Protein AF-A0A6B9FXV1-F1 (afdb_monomer_lite)

Foldseek 3Di:
DQDQDDDPPDPDRQDDDPDRPDRPLVSVCVVLVHDSVQQVVVCVVPHNVVSVVVRSVVVVVVD

Structure (mmCIF, N/CA/C/O backbone):
data_AF-A0A6B9FXV1-F1
#
_entry.id   AF-A0A6B9FXV1-F1
#
loop_
_atom_site.group_PDB
_atom_site.id
_atom_site.type_symbol
_atom_site.label_atom_id
_atom_site.label_alt_id
_atom_site.label_comp_id
_atom_site.label_asym_id
_atom_site.label_entity_id
_atom_site.label_seq_id
_atom_site.pdbx_PDB_ins_code
_atom_site.Cartn_x
_atom_site.Cartn_y
_atom_site.Cartn_z
_atom_site.occupancy
_atom_site.B_iso_or_equiv
_atom_site.auth_seq_id
_atom_site.auth_comp_id
_atom_site.auth_asym_id
_atom_site.auth_atom_id
_atom_site.pdbx_PDB_model_num
ATOM 1 N N . MET A 1 1 ? 10.682 -10.845 -12.403 1.00 39.41 1 MET A N 1
ATOM 2 C CA . MET A 1 1 ? 10.463 -11.663 -11.183 1.00 39.41 1 MET A CA 1
ATOM 3 C C . MET A 1 1 ? 9.011 -11.463 -10.748 1.00 39.41 1 MET A C 1
ATOM 5 O O . MET A 1 1 ? 8.590 -10.319 -10.704 1.00 39.41 1 MET A O 1
ATOM 9 N N . LYS A 1 2 ? 8.207 -12.518 -10.523 1.00 40.31 2 LYS A N 1
ATOM 10 C CA . LYS A 1 2 ? 6.782 -12.380 -10.137 1.00 40.31 2 LYS A CA 1
ATOM 11 C C . LYS A 1 2 ? 6.687 -11.996 -8.655 1.00 40.31 2 LYS A C 1
ATOM 13 O O . LYS A 1 2 ? 6.892 -12.850 -7.802 1.00 40.31 2 LYS A O 1
ATOM 18 N N . ILE A 1 3 ? 6.382 -10.735 -8.354 1.00 49.28 3 ILE A N 1
ATOM 19 C CA . ILE A 1 3 ? 6.109 -10.286 -6.982 1.00 49.28 3 ILE A CA 1
ATOM 20 C C . ILE A 1 3 ? 4.592 -10.304 -6.786 1.00 49.28 3 ILE A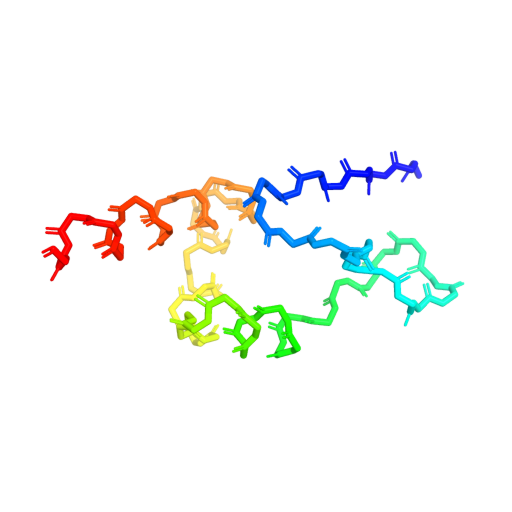 C 1
ATOM 22 O O . ILE A 1 3 ? 3.877 -9.441 -7.286 1.00 49.28 3 ILE A O 1
ATOM 26 N N . GLN A 1 4 ? 4.089 -11.324 -6.092 1.00 48.53 4 GLN A N 1
ATOM 27 C CA . GLN A 1 4 ? 2.693 -11.381 -5.662 1.00 48.53 4 GLN A CA 1
ATOM 28 C C . GLN A 1 4 ? 2.578 -10.699 -4.297 1.00 48.53 4 GLN A C 1
ATOM 30 O O . GLN A 1 4 ? 3.037 -11.237 -3.293 1.00 48.53 4 GLN A O 1
ATOM 35 N N . ILE A 1 5 ? 1.964 -9.515 -4.251 1.00 57.16 5 ILE A N 1
ATOM 36 C CA . ILE A 1 5 ? 1.629 -8.860 -2.981 1.00 57.16 5 ILE A CA 1
ATOM 37 C C . ILE A 1 5 ? 0.234 -9.335 -2.572 1.00 57.16 5 ILE A C 1
ATOM 39 O O . ILE A 1 5 ? -0.766 -8.916 -3.155 1.00 57.16 5 ILE A O 1
ATOM 43 N N . ASN A 1 6 ? 0.169 -10.231 -1.587 1.00 54.56 6 ASN A N 1
ATOM 44 C CA . ASN A 1 6 ? -1.088 -10.665 -0.987 1.00 54.56 6 ASN A CA 1
ATOM 45 C C . ASN A 1 6 ? -1.460 -9.688 0.140 1.00 54.56 6 ASN A C 1
ATOM 47 O O . ASN A 1 6 ? -0.821 -9.693 1.191 1.00 54.56 6 ASN A O 1
ATOM 51 N N . ILE A 1 7 ? -2.443 -8.814 -0.092 1.00 57.91 7 ILE A N 1
ATOM 52 C CA . ILE A 1 7 ? -2.918 -7.846 0.908 1.00 57.91 7 ILE A CA 1
ATOM 53 C C . ILE A 1 7 ? -4.139 -8.449 1.626 1.00 57.91 7 ILE A C 1
ATOM 55 O O . ILE A 1 7 ? -5.175 -8.638 0.984 1.00 57.91 7 ILE A O 1
ATOM 59 N N . PRO A 1 8 ? -4.063 -8.743 2.940 1.00 47.91 8 PRO A N 1
ATOM 60 C CA . PRO A 1 8 ? -5.195 -9.273 3.697 1.00 47.91 8 PRO A CA 1
ATOM 61 C C . PRO A 1 8 ? -6.380 -8.295 3.673 1.00 47.91 8 PRO A C 1
ATOM 63 O O . PRO A 1 8 ? -6.223 -7.128 4.024 1.00 47.91 8 PRO A O 1
ATOM 66 N N . GLY A 1 9 ? -7.560 -8.767 3.257 1.00 60.19 9 GLY A N 1
ATOM 67 C CA . GLY A 1 9 ? -8.795 -7.970 3.192 1.00 60.19 9 GLY A CA 1
ATOM 68 C C . GLY A 1 9 ? -9.158 -7.421 1.805 1.00 60.19 9 GLY A C 1
ATOM 69 O O . GLY A 1 9 ? -10.253 -6.890 1.638 1.00 60.19 9 GLY A O 1
ATOM 70 N N . MET A 1 10 ? -8.301 -7.588 0.793 1.00 55.59 10 MET A N 1
ATOM 71 C CA . MET A 1 10 ? -8.650 -7.324 -0.607 1.00 55.59 10 MET A CA 1
ATOM 72 C C . MET A 1 10 ? -8.955 -8.644 -1.327 1.00 55.59 10 MET A C 1
ATOM 74 O O . MET A 1 10 ? -8.047 -9.385 -1.683 1.00 55.59 10 MET A O 1
ATOM 78 N N . ASN A 1 11 ? -10.237 -8.921 -1.592 1.00 54.78 11 ASN A N 1
ATOM 79 C CA . ASN A 1 11 ? -10.697 -10.096 -2.360 1.00 54.78 11 ASN A CA 1
ATOM 80 C C . ASN A 1 11 ? -10.388 -10.021 -3.872 1.00 54.78 11 ASN A C 1
ATOM 82 O O . ASN A 1 11 ? -10.913 -10.809 -4.654 1.00 54.78 11 ASN A O 1
ATOM 86 N N . VAL A 1 12 ? -9.555 -9.071 -4.303 1.00 51.84 12 VAL A N 1
ATOM 87 C CA . VAL A 1 12 ? -9.158 -8.899 -5.703 1.00 51.84 12 VAL A CA 1
ATOM 88 C C . VAL A 1 12 ? -7.636 -8.783 -5.747 1.00 51.84 12 VAL A C 1
ATOM 90 O O . VAL A 1 12 ? -7.085 -7.944 -5.026 1.00 51.84 12 VAL A O 1
ATOM 93 N N . PRO A 1 13 ? -6.934 -9.589 -6.567 1.00 49.94 13 PRO A N 1
ATOM 94 C CA . PRO A 1 13 ? -5.505 -9.406 -6.766 1.00 49.94 13 PRO A CA 1
ATOM 95 C C . PRO A 1 13 ? -5.271 -7.986 -7.283 1.00 49.94 13 PRO A C 1
ATOM 97 O O . PRO A 1 13 ? -5.845 -7.579 -8.291 1.00 49.94 13 PRO A O 1
ATOM 100 N N . ALA A 1 14 ? -4.444 -7.219 -6.576 1.00 54.62 14 ALA A N 1
ATOM 101 C CA . ALA A 1 14 ? -4.148 -5.821 -6.877 1.00 54.62 14 ALA A CA 1
ATOM 102 C C . ALA A 1 14 ? -3.261 -5.662 -8.130 1.00 54.62 14 ALA A C 1
ATOM 104 O O . ALA A 1 14 ? -2.282 -4.928 -8.092 1.00 54.62 14 ALA A O 1
ATOM 105 N N . PHE A 1 15 ? -3.535 -6.384 -9.222 1.00 50.44 15 PHE A N 1
ATOM 106 C CA . PHE A 1 15 ? -2.674 -6.420 -10.403 1.00 50.44 15 PHE A CA 1
ATOM 107 C C . PHE A 1 15 ? -3.479 -6.696 -11.678 1.00 50.44 15 PHE A C 1
ATOM 109 O O . PHE A 1 15 ? -3.765 -7.843 -12.006 1.00 50.44 15 PHE A O 1
ATOM 116 N N . VAL A 1 16 ? -3.783 -5.641 -12.437 1.00 45.00 16 VAL A N 1
ATOM 117 C CA . VAL A 1 16 ? -3.991 -5.739 -13.889 1.00 45.00 16 VAL A CA 1
ATOM 118 C C . VAL A 1 16 ? -3.167 -4.635 -14.537 1.00 45.00 16 VAL A C 1
ATOM 120 O O . VAL A 1 16 ? -3.628 -3.520 -14.757 1.00 45.00 16 VAL A O 1
ATOM 123 N N . SER A 1 17 ? -1.901 -4.937 -14.782 1.00 41.34 17 SER A N 1
ATOM 124 C CA . SER A 1 17 ? -1.120 -4.281 -15.821 1.00 41.34 17 SER A CA 1
ATOM 125 C C . SER A 1 17 ? -0.180 -5.340 -16.369 1.00 41.34 17 SER A C 1
ATOM 127 O O . SER A 1 17 ? 0.498 -6.016 -15.597 1.00 41.34 17 SER A O 1
ATOM 129 N N . CYS A 1 18 ? -0.183 -5.521 -17.685 1.00 44.09 18 CYS A N 1
ATOM 130 C CA . CYS A 1 18 ? 0.590 -6.527 -18.414 1.00 44.09 18 CYS A CA 1
ATOM 131 C C . CYS A 1 18 ? 2.116 -6.294 -18.389 1.00 44.09 18 CYS A C 1
ATOM 133 O O . CYS A 1 18 ? 2.820 -6.885 -19.197 1.00 44.09 18 CYS A O 1
ATOM 135 N N . ASP A 1 19 ? 2.625 -5.499 -17.445 1.00 42.22 19 ASP A N 1
ATOM 136 C CA . ASP A 1 19 ? 4.048 -5.289 -17.195 1.00 42.22 19 ASP A CA 1
ATOM 137 C C . ASP A 1 19 ? 4.354 -5.568 -15.715 1.00 42.22 19 ASP A C 1
ATOM 139 O O . ASP A 1 19 ? 3.822 -4.879 -14.839 1.00 42.22 19 ASP A O 1
ATOM 143 N N . PRO A 1 20 ? 5.208 -6.558 -15.401 1.00 46.16 20 PRO A N 1
ATOM 144 C CA . PRO A 1 20 ? 5.519 -6.951 -14.027 1.00 46.16 20 PRO A CA 1
ATOM 145 C C . PRO A 1 20 ? 6.276 -5.889 -13.207 1.00 46.16 20 PRO A C 1
ATOM 147 O O . PRO A 1 20 ? 6.475 -6.105 -12.014 1.00 46.16 20 PRO A O 1
ATOM 150 N N . ASP A 1 21 ? 6.654 -4.751 -13.799 1.00 49.69 21 ASP A N 1
ATOM 151 C CA . ASP A 1 21 ? 7.505 -3.738 -13.161 1.00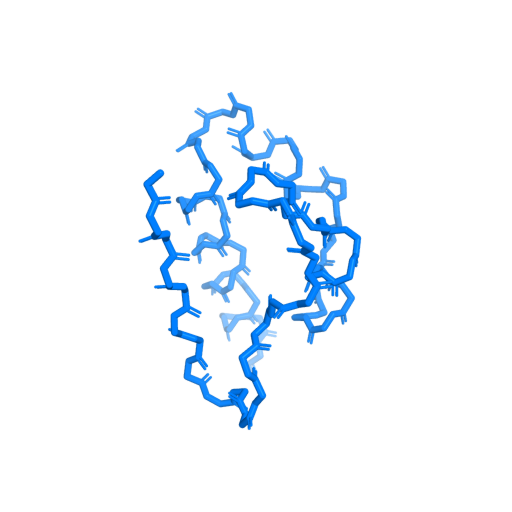 49.69 21 ASP A CA 1
ATOM 152 C C . ASP A 1 21 ? 6.804 -2.398 -12.855 1.00 49.69 21 ASP A C 1
ATOM 154 O O . ASP A 1 21 ? 7.403 -1.521 -12.230 1.00 49.69 21 ASP A O 1
ATOM 158 N N . VAL A 1 22 ? 5.531 -2.207 -13.233 1.00 55.22 22 VAL A N 1
ATOM 159 C CA . VAL A 1 22 ? 4.842 -0.913 -13.045 1.00 55.22 22 VAL A CA 1
ATOM 160 C C . VAL A 1 22 ? 3.675 -1.042 -12.069 1.00 55.22 22 VAL A C 1
ATOM 162 O O . VAL A 1 22 ? 2.514 -1.189 -12.448 1.00 55.22 22 VAL A O 1
ATOM 165 N N . ILE A 1 23 ? 3.970 -0.929 -10.771 1.00 67.75 23 ILE A N 1
ATOM 166 C CA . ILE A 1 23 ? 2.929 -0.719 -9.760 1.00 67.75 23 ILE A CA 1
ATOM 167 C C . ILE A 1 23 ? 2.283 0.645 -10.026 1.00 67.75 23 ILE A C 1
ATOM 169 O O . ILE A 1 23 ? 2.926 1.693 -9.901 1.00 67.75 23 ILE A O 1
ATOM 173 N N . ASN A 1 24 ? 0.986 0.657 -10.346 1.00 76.12 24 ASN A N 1
ATOM 174 C CA . ASN A 1 24 ? 0.215 1.895 -10.408 1.00 76.12 24 ASN A CA 1
ATOM 175 C C . ASN A 1 24 ? 0.009 2.441 -8.984 1.00 76.12 24 ASN A C 1
ATOM 177 O O . ASN A 1 24 ? -1.012 2.198 -8.335 1.00 76.12 24 ASN A O 1
ATOM 181 N N . ARG A 1 25 ? 1.006 3.193 -8.502 1.00 75.44 25 ARG A N 1
ATOM 182 C CA . ARG A 1 25 ? 1.052 3.793 -7.158 1.00 75.44 25 ARG A CA 1
ATOM 183 C C . ARG A 1 25 ? -0.202 4.595 -6.836 1.00 75.44 25 ARG A C 1
ATOM 185 O O . ARG A 1 25 ? -0.735 4.478 -5.741 1.00 75.44 25 ARG A O 1
ATOM 192 N N . LYS A 1 26 ? -0.724 5.347 -7.809 1.00 77.06 26 LYS A N 1
ATOM 193 C CA . LYS A 1 26 ? -1.937 6.153 -7.632 1.00 77.06 26 LYS A CA 1
ATOM 194 C C . LYS A 1 26 ? -3.155 5.271 -7.341 1.00 77.06 26 LYS A C 1
ATOM 196 O O . LYS A 1 26 ? -3.895 5.557 -6.403 1.00 77.06 26 LYS A O 1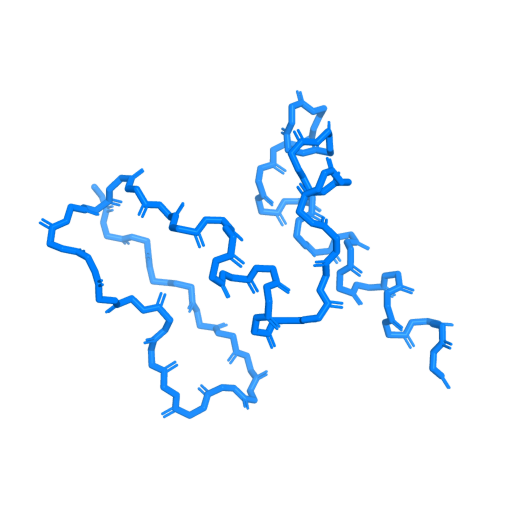
ATOM 201 N N . SER A 1 27 ? -3.325 4.183 -8.095 1.00 80.56 27 SER A N 1
ATOM 202 C CA . SER A 1 27 ? -4.408 3.214 -7.877 1.00 80.56 27 SER A CA 1
ATOM 203 C C . SER A 1 27 ? -4.268 2.487 -6.538 1.00 80.56 27 SER A C 1
ATOM 205 O O . SER A 1 27 ? -5.250 2.325 -5.811 1.00 80.56 27 SER A O 1
ATOM 207 N N . LEU A 1 28 ? -3.044 2.090 -6.181 1.00 83.06 28 LEU A N 1
ATOM 208 C CA . LEU A 1 28 ? -2.751 1.419 -4.915 1.00 83.06 28 LEU A CA 1
ATOM 209 C C . LEU A 1 28 ? -3.050 2.327 -3.717 1.00 83.06 28 LEU A C 1
ATOM 211 O O . LEU A 1 28 ? -3.782 1.940 -2.809 1.00 83.06 28 LEU A O 1
ATOM 215 N N . CYS A 1 29 ? -2.528 3.554 -3.734 1.00 84.75 29 CYS A N 1
ATOM 216 C CA . CYS A 1 29 ? -2.770 4.548 -2.696 1.00 84.75 29 CYS A CA 1
ATOM 217 C C . CYS A 1 29 ? -4.258 4.873 -2.550 1.00 84.75 29 CYS A C 1
ATOM 219 O O . CYS A 1 29 ? -4.747 4.933 -1.426 1.00 84.75 29 CYS A O 1
ATOM 221 N N . SER A 1 30 ? -4.995 5.009 -3.658 1.00 83.44 30 SER A N 1
ATOM 222 C CA . SER A 1 30 ? -6.445 5.231 -3.620 1.00 83.44 30 SER A CA 1
ATOM 223 C C . SER A 1 30 ? -7.189 4.056 -2.982 1.00 83.44 30 SER A C 1
ATOM 225 O O . SER A 1 30 ? -8.068 4.274 -2.154 1.00 83.44 30 SER A O 1
ATOM 227 N N . SER A 1 31 ? -6.812 2.817 -3.316 1.00 84.19 31 SER A N 1
ATOM 228 C CA . SER A 1 31 ? -7.466 1.606 -2.792 1.00 84.19 31 SER A CA 1
ATOM 229 C C . SER A 1 31 ? -7.194 1.409 -1.299 1.00 84.19 31 SER A C 1
ATOM 231 O O . SER A 1 31 ? -8.077 1.023 -0.541 1.00 84.19 31 SER A O 1
ATOM 233 N N . LEU A 1 32 ? -5.975 1.724 -0.858 1.00 83.81 32 LEU A N 1
ATOM 234 C CA . LEU A 1 32 ? -5.562 1.611 0.541 1.00 83.81 32 LEU A CA 1
ATOM 235 C C . LEU A 1 32 ? -5.895 2.859 1.370 1.00 83.81 32 LEU A C 1
ATOM 237 O O . LEU A 1 32 ? -5.638 2.878 2.576 1.00 83.81 32 LEU A O 1
ATOM 241 N N . GLY A 1 33 ? -6.450 3.910 0.756 1.00 85.94 33 GLY A N 1
ATOM 242 C CA . GLY A 1 33 ? -6.682 5.217 1.375 1.00 85.94 33 GLY A CA 1
ATOM 243 C C . GLY A 1 33 ? -5.411 5.786 2.008 1.00 85.94 33 GLY A C 1
ATOM 244 O O . GLY A 1 33 ? -5.425 6.150 3.186 1.00 85.94 33 GLY A O 1
ATOM 245 N N . LEU A 1 34 ? -4.312 5.756 1.256 1.00 87.25 34 LEU A N 1
ATOM 246 C CA . LEU A 1 34 ? -2.992 6.270 1.613 1.00 87.25 34 LEU A CA 1
ATOM 247 C C . LEU A 1 34 ? -2.653 7.482 0.742 1.00 87.25 34 LEU A C 1
ATOM 249 O O . LEU A 1 34 ? -3.086 7.582 -0.403 1.00 87.25 34 LEU A O 1
ATOM 253 N N . ASP A 1 35 ? -1.827 8.385 1.266 1.00 89.62 35 ASP A N 1
ATOM 254 C CA . ASP A 1 35 ? -1.321 9.518 0.493 1.00 89.62 35 ASP A CA 1
ATOM 255 C C . ASP A 1 35 ? -0.174 9.095 -0.443 1.00 89.62 35 ASP A C 1
ATOM 257 O O . ASP A 1 35 ? 0.888 8.650 -0.000 1.00 89.62 35 ASP A O 1
ATOM 261 N N . ASN A 1 36 ? -0.379 9.277 -1.748 1.00 87.50 36 ASN A N 1
ATOM 262 C CA . ASN A 1 36 ? 0.596 8.930 -2.782 1.00 87.50 36 ASN A CA 1
ATOM 263 C C . ASN A 1 36 ? 1.892 9.747 -2.669 1.00 87.50 36 ASN A C 1
ATOM 265 O O . ASN A 1 36 ? 2.978 9.221 -2.906 1.00 87.50 36 ASN A O 1
ATOM 269 N N . VAL A 1 37 ? 1.805 11.022 -2.274 1.00 90.19 37 VAL A N 1
ATOM 270 C CA . VAL A 1 37 ? 2.992 11.885 -2.150 1.00 90.19 37 VAL A CA 1
ATOM 271 C C . VAL A 1 37 ? 3.883 11.396 -1.008 1.00 90.19 37 VAL A C 1
ATOM 273 O O . VAL A 1 37 ? 5.096 11.238 -1.176 1.00 90.19 37 VAL A O 1
ATOM 276 N N . THR A 1 38 ? 3.280 11.087 0.141 1.00 88.56 38 THR A N 1
ATOM 277 C CA . THR A 1 38 ? 3.975 10.517 1.298 1.00 88.56 38 THR A CA 1
ATOM 278 C C . THR A 1 38 ? 4.586 9.157 0.972 1.00 88.56 38 THR A C 1
ATOM 280 O O . THR A 1 38 ? 5.741 8.931 1.341 1.00 88.56 38 THR A O 1
ATOM 283 N N . LEU A 1 39 ? 3.871 8.284 0.248 1.00 87.69 39 LEU A N 1
ATOM 284 C CA . LEU A 1 39 ? 4.401 6.979 -0.157 1.00 87.69 39 LEU A CA 1
ATOM 285 C C . LEU A 1 39 ? 5.641 7.135 -1.042 1.00 87.69 39 LEU A C 1
ATOM 287 O O . LEU A 1 39 ? 6.671 6.555 -0.721 1.00 87.69 39 LEU A O 1
ATOM 291 N N . CYS A 1 40 ? 5.592 7.982 -2.075 1.00 89.19 40 CYS A N 1
ATOM 292 C CA . CYS A 1 40 ? 6.741 8.261 -2.947 1.00 89.19 40 CYS A CA 1
ATOM 293 C C . CYS A 1 40 ? 7.950 8.820 -2.181 1.00 89.19 40 CYS A C 1
ATOM 295 O O . CYS A 1 40 ? 9.099 8.518 -2.510 1.00 89.19 40 CYS A O 1
ATOM 297 N N . ARG A 1 41 ? 7.720 9.654 -1.159 1.00 91.50 41 ARG A N 1
ATOM 298 C CA . ARG A 1 41 ? 8.804 10.205 -0.334 1.00 91.50 41 ARG A CA 1
ATOM 299 C C . ARG A 1 41 ? 9.449 9.132 0.544 1.00 91.50 41 ARG A C 1
ATOM 301 O O . ARG A 1 41 ? 10.670 9.087 0.643 1.00 91.50 41 ARG A O 1
ATOM 308 N N . LEU A 1 42 ? 8.638 8.288 1.179 1.00 89.00 42 LEU A N 1
ATOM 309 C CA . LEU A 1 42 ? 9.121 7.202 2.032 1.00 89.00 42 LEU A CA 1
ATOM 310 C C . LEU A 1 42 ? 9.791 6.101 1.207 1.00 89.00 42 LEU A C 1
ATOM 312 O O . LEU A 1 42 ? 10.848 5.616 1.590 1.00 89.00 42 LEU A O 1
ATOM 316 N N . GLU A 1 43 ? 9.237 5.763 0.046 1.00 87.25 43 GLU A N 1
ATOM 317 C CA . GLU A 1 43 ? 9.811 4.802 -0.898 1.00 87.25 43 GLU A CA 1
ATOM 318 C C . GLU A 1 43 ? 11.278 5.135 -1.209 1.00 87.25 43 GLU A C 1
ATOM 320 O O . GLU A 1 43 ? 12.137 4.264 -1.088 1.00 87.25 43 GLU A O 1
ATOM 325 N N . LYS A 1 44 ? 11.586 6.408 -1.500 1.00 88.88 44 LYS A N 1
ATOM 326 C CA . LYS A 1 44 ? 12.961 6.877 -1.754 1.00 8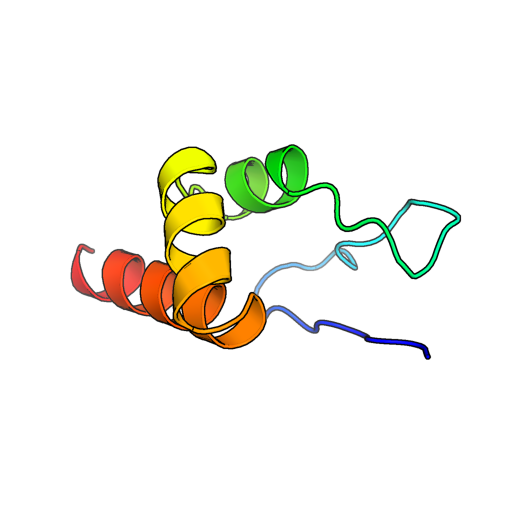8.88 44 LYS A CA 1
ATOM 327 C C . LYS A 1 44 ? 13.906 6.722 -0.559 1.00 88.88 44 LYS A C 1
ATOM 329 O O . LYS A 1 44 ? 15.110 6.629 -0.759 1.00 88.88 44 LYS A O 1
ATOM 334 N N . ALA A 1 45 ? 13.385 6.741 0.665 1.00 88.69 45 ALA A N 1
ATOM 335 C CA . ALA A 1 45 ? 14.193 6.716 1.881 1.00 88.69 45 ALA A CA 1
ATOM 336 C C . ALA A 1 45 ? 14.446 5.298 2.411 1.00 88.69 45 ALA A C 1
ATOM 338 O O . ALA A 1 45 ? 15.504 5.030 2.972 1.00 88.69 45 ALA A O 1
ATOM 339 N N . MET A 1 46 ? 13.467 4.399 2.289 1.00 89.25 46 MET A N 1
ATOM 340 C CA . MET A 1 46 ? 13.488 3.104 2.985 1.00 89.25 46 MET A CA 1
ATOM 341 C C . MET A 1 46 ? 13.004 1.920 2.138 1.00 89.25 46 MET A C 1
ATOM 343 O O . MET A 1 46 ? 12.923 0.805 2.656 1.00 89.25 46 MET A O 1
ATOM 347 N N . GLY A 1 47 ? 12.703 2.148 0.857 1.00 85.50 47 GLY A N 1
ATOM 348 C CA . GLY A 1 47 ? 12.178 1.148 -0.071 1.00 85.50 47 GLY A CA 1
ATOM 349 C C . GLY A 1 47 ? 10.650 1.053 -0.054 1.00 85.50 47 GLY A C 1
ATOM 350 O O . GLY A 1 47 ? 10.002 1.340 0.956 1.00 85.50 47 GLY A O 1
ATOM 351 N N . PHE A 1 48 ? 10.071 0.642 -1.187 1.00 81.94 48 PHE A N 1
ATOM 352 C CA . PHE A 1 48 ? 8.621 0.600 -1.414 1.00 81.94 48 PHE A CA 1
ATOM 353 C C . PHE A 1 48 ? 7.871 -0.241 -0.372 1.00 81.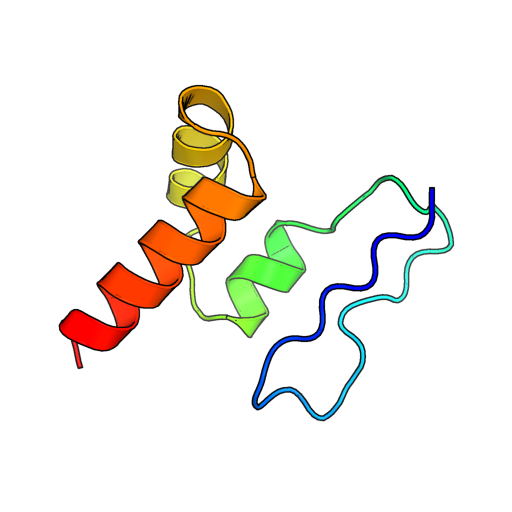94 48 PHE A C 1
ATOM 355 O O . PHE A 1 48 ? 6.935 0.243 0.260 1.00 81.94 48 PHE A O 1
ATOM 362 N N . GLU A 1 49 ? 8.312 -1.479 -0.140 1.00 84.69 49 GLU A N 1
ATOM 363 C CA . GLU A 1 49 ? 7.652 -2.403 0.790 1.00 84.69 49 GLU A CA 1
ATOM 364 C C . GLU A 1 49 ? 7.645 -1.859 2.227 1.00 84.69 49 GLU A C 1
ATOM 366 O O . GLU A 1 49 ? 6.610 -1.828 2.899 1.00 84.69 49 GLU A O 1
ATOM 371 N N . ARG A 1 50 ? 8.796 -1.354 2.686 1.00 86.56 50 ARG A N 1
ATOM 372 C CA . ARG A 1 50 ? 8.947 -0.809 4.039 1.00 86.56 50 ARG A CA 1
ATOM 373 C C . ARG A 1 50 ? 8.132 0.473 4.214 1.00 86.56 50 ARG A C 1
ATOM 375 O O . ARG A 1 50 ? 7.526 0.668 5.267 1.00 86.56 50 ARG A O 1
ATOM 382 N N . ALA A 1 51 ? 8.090 1.324 3.188 1.00 89.00 51 ALA A N 1
ATOM 383 C CA . ALA A 1 51 ? 7.276 2.534 3.160 1.00 89.00 51 ALA A CA 1
ATOM 384 C C . ALA A 1 51 ? 5.776 2.218 3.233 1.00 89.00 51 ALA A C 1
ATOM 386 O O . ALA A 1 51 ? 5.059 2.827 4.029 1.00 89.00 51 ALA A O 1
ATOM 387 N N . LEU A 1 52 ? 5.313 1.234 2.456 1.00 87.94 52 LEU A N 1
ATOM 388 C CA . LEU A 1 52 ? 3.917 0.807 2.443 1.00 87.94 52 LEU A CA 1
ATOM 389 C C . LEU A 1 52 ? 3.494 0.272 3.815 1.00 87.94 52 LEU A C 1
ATOM 391 O O . LEU A 1 52 ? 2.482 0.709 4.361 1.00 87.94 52 LEU A O 1
ATOM 395 N N . ARG A 1 53 ? 4.310 -0.602 4.416 1.00 88.12 53 ARG A N 1
ATOM 396 C CA . ARG A 1 53 ? 4.056 -1.151 5.754 1.00 88.12 53 ARG A CA 1
ATOM 397 C C . ARG A 1 53 ? 4.028 -0.066 6.828 1.00 88.12 53 ARG A C 1
ATOM 399 O O . ARG A 1 53 ? 3.091 -0.021 7.615 1.00 88.12 53 ARG A O 1
ATOM 406 N N . TYR A 1 54 ? 4.977 0.871 6.799 1.00 90.38 54 TYR A N 1
ATOM 407 C CA . TYR A 1 54 ? 4.984 2.014 7.717 1.00 90.38 54 TYR A CA 1
ATOM 408 C C . TYR A 1 54 ? 3.709 2.863 7.603 1.00 90.38 54 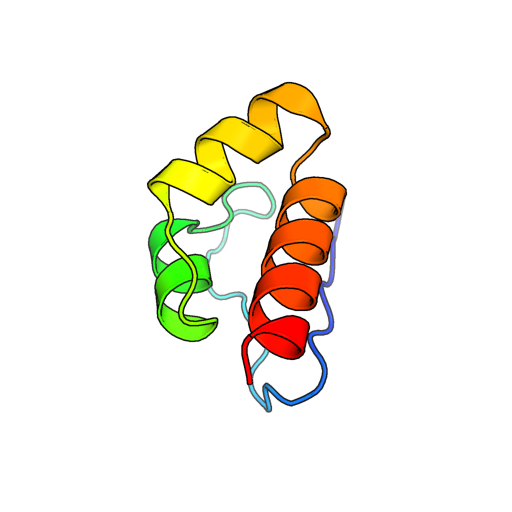TYR A C 1
ATOM 410 O O . TYR A 1 54 ? 3.147 3.285 8.613 1.00 90.38 54 TYR A O 1
ATOM 418 N N . MET A 1 55 ? 3.237 3.120 6.381 1.00 89.44 55 MET A N 1
ATOM 419 C CA . MET A 1 55 ? 2.019 3.898 6.157 1.00 89.44 55 MET A CA 1
ATOM 420 C C . MET A 1 55 ? 0.750 3.159 6.591 1.00 89.44 55 MET A C 1
ATOM 422 O O . MET A 1 55 ? -0.134 3.789 7.172 1.00 89.44 55 MET A O 1
ATOM 426 N N . LEU A 1 56 ? 0.672 1.848 6.354 1.00 89.00 56 LEU A N 1
ATOM 427 C CA . LEU A 1 56 ? -0.430 1.006 6.824 1.00 89.00 56 LEU A CA 1
ATOM 428 C C . LEU A 1 56 ? -0.463 0.934 8.355 1.00 89.00 56 LEU A C 1
ATOM 430 O O . LEU A 1 56 ? -1.508 1.193 8.946 1.00 89.00 56 LEU A O 1
ATOM 434 N N . ASP A 1 57 ? 0.683 0.711 9.002 1.00 88.69 57 ASP A N 1
ATOM 435 C CA . ASP A 1 57 ? 0.799 0.694 10.466 1.00 88.69 57 ASP A CA 1
ATOM 436 C C . ASP A 1 57 ? 0.432 2.055 11.073 1.00 88.69 57 ASP A C 1
ATOM 438 O O . ASP A 1 57 ? -0.268 2.138 12.084 1.00 88.69 57 ASP A O 1
ATOM 442 N N . LYS A 1 58 ? 0.876 3.152 10.444 1.00 87.06 58 LYS A N 1
ATOM 443 C CA . LYS A 1 58 ? 0.529 4.513 10.868 1.00 87.06 58 LYS A CA 1
ATOM 444 C C . LYS A 1 58 ? -0.967 4.788 10.732 1.00 87.06 58 LYS A C 1
ATOM 446 O O . LYS A 1 58 ? -1.516 5.492 11.573 1.00 87.06 58 LYS A O 1
ATOM 451 N N . LYS A 1 59 ? -1.615 4.268 9.686 1.00 85.00 59 LYS A N 1
ATOM 452 C CA . LYS A 1 59 ? -3.063 4.394 9.485 1.00 85.00 59 LYS A CA 1
ATOM 453 C C . LYS A 1 59 ? -3.838 3.579 10.522 1.00 85.00 59 LYS A C 1
ATOM 455 O O . LYS A 1 59 ? -4.749 4.123 11.136 1.00 85.00 59 LYS A O 1
ATOM 460 N N . ALA A 1 60 ? -3.431 2.335 10.769 1.00 83.50 60 ALA A N 1
ATOM 461 C CA . ALA A 1 60 ? -4.051 1.465 11.765 1.00 83.50 60 ALA A CA 1
ATOM 462 C C . ALA A 1 60 ? -3.996 2.068 13.176 1.00 83.50 60 ALA A C 1
ATOM 464 O O . ALA A 1 60 ? -5.000 2.081 13.866 1.00 83.50 60 ALA A O 1
ATOM 465 N N . LYS A 1 61 ? -2.863 2.663 13.574 1.00 80.19 61 LYS A N 1
ATOM 466 C CA . LYS A 1 61 ? -2.712 3.345 14.878 1.00 80.19 61 LYS A CA 1
ATOM 467 C C . LYS A 1 61 ? -3.512 4.643 15.023 1.00 80.19 61 LYS A C 1
ATOM 469 O O . LYS A 1 61 ? -3.561 5.205 16.111 1.00 80.19 61 LYS A O 1
ATOM 474 N N . ARG A 1 62 ? -4.027 5.186 13.919 1.00 65.44 62 ARG A N 1
ATOM 475 C CA . ARG A 1 62 ? -4.801 6.435 13.894 1.00 65.44 62 ARG A CA 1
ATOM 476 C C . ARG A 1 62 ? -6.309 6.187 13.975 1.00 65.44 62 ARG A C 1
ATOM 478 O O . ARG A 1 62 ? -7.054 7.162 14.013 1.00 65.44 62 ARG A O 1
ATOM 485 N N . THR A 1 63 ? -6.710 4.917 13.938 1.00 51.69 63 THR A N 1
ATOM 486 C CA . THR A 1 63 ? -8.087 4.432 14.083 1.00 51.69 63 THR A CA 1
ATOM 487 C C . THR A 1 63 ? -8.237 3.860 15.483 1.00 51.69 63 THR A C 1
ATOM 489 O O . THR A 1 63 ? -9.324 4.046 16.062 1.00 51.69 63 THR A O 1
#

Secondary structure (DSSP, 8-state):
-------TT-SS-S---S-TT---HHHHHHHHT--HHHHHHHHHHH-HHHHHHHHHHHHHTT-

pLDDT: mean 72.17, std 17.83, range [39.41, 91.5]

Organism: Pantoea cypripedii (NCBI:txid55209)

Radius of gyration: 11.88 Å; chains: 1; bounding box: 25×24×33 Å

Sequence (63 aa):
MKIQINIPGMNVPAFVSCDPDVINRKSLCSSLGLDNVTLCRLEKAMGFERALRYMLDKKAKRT